Protein AF-A0A484Y3B2-F1 (afdb_monomer)

Organism: Escherichia coli (NCBI:txid562)

Nearest PDB structures (foldseek):
  4u0z-assembly1_A-2  TM=4.894E-01  e=4.342E+00  Homo sapiens
  2dqr-assembly1_B  TM=2.837E-01  e=9.937E-01  Bacillus subtilis
  7z1l-assembly1_O  TM=2.197E-01  e=5.194E-01  Saccharomyces cerevisiae W303
  7xql-assembly2_A  TM=2.701E-01  e=8.811E+00  Legionella pneumophila subsp. pneumophila str. Philadelphia 1

Radius of gyration: 24.87 Å; Cα contacts (8 Å, |Δi|>4): 145; chains: 1; bounding box: 51×38×63 Å

Solvent-accessible surface area (backbone atoms only — not comparable to full-atom values): 9829 Å² total; per-residue (Å²): 132,88,83,57,77,72,74,76,73,67,60,72,90,78,54,52,74,66,58,47,64,76,38,47,88,33,53,33,66,41,50,100,84,65,47,74,69,54,58,64,61,45,62,78,72,53,60,92,91,60,62,60,52,60,30,50,30,32,24,47,50,34,39,62,74,59,42,47,72,49,104,47,59,51,98,86,65,53,66,42,63,48,68,88,44,73,67,55,51,52,52,49,52,53,45,60,66,54,71,32,76,65,42,47,47,52,51,52,58,72,45,63,84,44,66,72,60,60,52,49,57,62,53,47,53,19,47,53,53,29,41,74,75,62,32,86,58,54,68,70,59,53,49,52,32,65,77,66,68,50,80,64,86,46,72,40,40,42,49,26,55,62,56,63,106

Foldseek 3Di:
DDQDDADDADPPVPDDPVLCVVQVQLLACAHPVQHRDDLSVVQVVDDPPRDSNSSVNNNVNNFVVQWDWDPDADPVRHTDTGHCTPVNVVVVVVCVVCVDPVNVVVVVVVCVVVVVVVVVVLLCVLLVVLVVVPQPDDSVRLVCCVVVVPDDDDPSNVSSVVSSD

Mean predicted aligned error: 8.92 Å

Secondary structure (DSSP, 8-state):
-PPPPPPPPPPGGGS-HHHHHHHGGG-SSS-TTS----HHHHGGGSPTTS-HHHHHHHHHHHHHHS-EEEEEE-TT-PEEEE---HHHHHHHHHHHHHSSHHHHHHHHHHTTT-HHHHHHHHHHHHHHHHHHTT----HHHHHHHHHHTPPP-SHHHHHHHHHT-

Sequence (165 aa):
MAIKSPPGLIPLSHLSGEELLAHLRFNRVTDEKGRYLPFDELQYRIKKGENVDVAWTLTRLARNAAIQRINYCNEAGEQAGFNITPVIAEACELVDKRATALALKDQTERLRGAGAELSQLRLEEPITSSQLEGANTTTLVARKMLETGRSPRTEDEHMIAGNAG

pLDDT: mean 88.96, std 8.85, range [57.56, 96.75]

Structure (mmCIF, N/CA/C/O backbone):
data_AF-A0A484Y3B2-F1
#
_entry.id   AF-A0A484Y3B2-F1
#
loop_
_atom_site.group_PDB
_atom_site.id
_atom_site.type_symbol
_atom_site.label_atom_id
_atom_site.label_alt_id
_atom_site.label_comp_id
_atom_site.label_asym_id
_atom_site.label_entity_id
_atom_site.label_seq_id
_atom_site.pdbx_PDB_ins_code
_atom_site.Cartn_x
_atom_site.Cartn_y
_atom_site.Cartn_z
_atom_site.occupancy
_atom_site.B_iso_or_equiv
_atom_site.auth_seq_id
_atom_site.auth_comp_id
_atom_site.auth_asym_id
_atom_site.auth_atom_id
_atom_site.pdbx_PDB_model_num
ATOM 1 N N . MET A 1 1 ? -6.365 -19.999 -7.902 1.00 57.56 1 MET A N 1
ATOM 2 C CA . MET A 1 1 ? -5.709 -19.337 -9.052 1.00 57.56 1 MET A CA 1
ATOM 3 C C . MET A 1 1 ? -4.228 -19.241 -8.719 1.00 57.56 1 MET A C 1
ATOM 5 O O . MET A 1 1 ? -3.928 -18.817 -7.612 1.00 57.56 1 MET A O 1
ATOM 9 N N . ALA A 1 2 ? -3.324 -19.728 -9.572 1.00 73.44 2 ALA A N 1
ATOM 10 C CA . ALA A 1 2 ? -1.890 -19.688 -9.275 1.00 73.44 2 ALA A CA 1
ATOM 11 C C . ALA A 1 2 ? -1.371 -18.252 -9.446 1.00 73.44 2 ALA A C 1
ATOM 13 O O . ALA A 1 2 ? -1.480 -17.698 -10.538 1.00 73.44 2 ALA A O 1
ATOM 14 N N . ILE A 1 3 ? -0.848 -17.657 -8.371 1.00 74.81 3 ILE A N 1
ATOM 15 C CA . ILE A 1 3 ? -0.209 -16.336 -8.403 1.00 74.81 3 ILE A CA 1
ATOM 16 C C . ILE A 1 3 ? 1.070 -16.469 -9.232 1.00 74.81 3 ILE A C 1
ATOM 18 O O . ILE A 1 3 ? 1.924 -17.295 -8.903 1.00 74.81 3 ILE A O 1
ATOM 22 N N . LYS A 1 4 ? 1.213 -15.692 -10.312 1.00 83.88 4 LYS A N 1
ATOM 23 C CA . LYS A 1 4 ? 2.444 -15.724 -11.112 1.00 83.88 4 LYS A CA 1
ATOM 24 C C . LYS A 1 4 ? 3.549 -14.909 -10.451 1.00 83.88 4 LYS A C 1
ATOM 26 O O . LYS A 1 4 ? 3.359 -13.746 -10.090 1.00 83.88 4 LYS A O 1
ATOM 31 N N . SER A 1 5 ? 4.724 -15.520 -10.353 1.00 87.00 5 SER A N 1
ATOM 32 C CA . SER A 1 5 ? 5.929 -14.858 -9.865 1.00 87.00 5 SER A CA 1
ATOM 33 C C . SER A 1 5 ? 6.460 -13.843 -10.882 1.00 87.00 5 SER A C 1
ATOM 35 O O . SER A 1 5 ? 6.363 -14.082 -12.088 1.00 87.00 5 SER A O 1
ATOM 37 N N . PRO A 1 6 ? 7.033 -12.721 -10.415 1.00 90.75 6 PRO A N 1
ATOM 38 C CA . PRO A 1 6 ? 7.704 -11.768 -11.287 1.00 90.75 6 PRO A CA 1
ATOM 39 C C . PRO A 1 6 ? 8.938 -12.372 -11.973 1.00 90.75 6 PRO A C 1
ATOM 41 O O . PRO A 1 6 ? 9.611 -13.211 -11.370 1.00 90.75 6 PRO A O 1
ATOM 44 N N . PRO A 1 7 ? 9.277 -11.910 -13.190 1.00 91.12 7 PRO A N 1
ATOM 45 C CA . PRO A 1 7 ? 10.520 -12.267 -13.853 1.00 91.12 7 PRO A CA 1
ATOM 46 C C . PRO A 1 7 ? 11.718 -11.654 -13.118 1.00 91.12 7 PRO A C 1
ATOM 48 O O . PRO A 1 7 ? 11.584 -10.695 -12.344 1.00 91.12 7 PRO A O 1
ATOM 51 N N . GLY A 1 8 ? 12.905 -12.201 -13.388 1.00 91.88 8 GLY A N 1
ATOM 52 C CA . GLY A 1 8 ? 14.165 -11.593 -12.970 1.00 91.88 8 GLY A CA 1
ATOM 53 C C . GLY A 1 8 ? 14.330 -10.197 -13.577 1.00 91.88 8 GLY A C 1
ATOM 54 O O . GLY A 1 8 ? 13.873 -9.934 -14.687 1.00 91.88 8 GLY A O 1
ATOM 55 N N . LEU A 1 9 ? 14.968 -9.289 -12.837 1.00 93.69 9 LEU A N 1
ATOM 56 C CA . LEU A 1 9 ? 15.201 -7.926 -13.315 1.00 93.69 9 LEU A CA 1
ATOM 57 C C . LEU A 1 9 ? 16.329 -7.915 -14.347 1.00 93.69 9 LEU A C 1
ATOM 59 O O . LEU A 1 9 ? 17.393 -8.489 -14.111 1.00 93.69 9 LEU A O 1
ATOM 63 N N . ILE A 1 10 ? 16.106 -7.231 -15.466 1.00 94.31 10 ILE A N 1
ATOM 64 C CA . ILE A 1 10 ? 17.108 -7.096 -16.525 1.00 94.31 10 ILE A CA 1
ATOM 65 C C . ILE A 1 10 ? 18.075 -5.959 -16.147 1.00 94.31 10 ILE A C 1
ATOM 67 O O . ILE A 1 10 ? 17.621 -4.852 -15.846 1.00 94.31 10 ILE A O 1
ATOM 71 N N . PRO A 1 11 ? 19.404 -6.175 -16.157 1.00 93.50 11 PRO A N 1
ATOM 72 C CA . PRO A 1 11 ? 20.364 -5.089 -15.981 1.00 93.50 11 PRO A CA 1
ATOM 73 C C . PRO A 1 11 ? 20.167 -3.998 -17.037 1.00 93.50 11 PRO A C 1
ATOM 75 O O . PRO A 1 11 ? 20.040 -4.302 -18.221 1.00 93.50 11 PRO A O 1
ATOM 78 N N . LEU A 1 12 ? 20.204 -2.723 -16.638 1.00 89.50 12 LEU A N 1
ATOM 79 C CA . LEU A 1 12 ? 20.011 -1.604 -17.574 1.00 89.50 12 LEU A CA 1
ATOM 80 C C . LEU A 1 12 ? 21.040 -1.593 -18.715 1.00 89.50 12 LEU A C 1
ATOM 82 O O . LEU A 1 12 ? 20.725 -1.150 -19.811 1.00 89.50 12 LEU A O 1
ATOM 86 N N . SER A 1 13 ? 22.241 -2.129 -18.481 1.00 92.31 13 SER A N 1
ATOM 87 C CA . SER A 1 13 ? 23.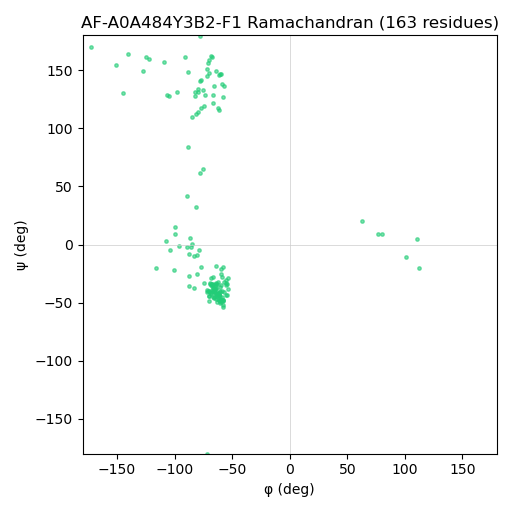287 -2.302 -19.497 1.00 92.31 13 SER A CA 1
ATOM 88 C C . SER A 1 13 ? 22.911 -3.267 -20.624 1.00 92.31 13 SER A C 1
ATOM 90 O O . SER A 1 13 ? 23.558 -3.254 -21.665 1.00 92.31 13 SER A O 1
ATOM 92 N N . HIS A 1 14 ? 21.910 -4.124 -20.417 1.00 92.88 14 HIS A N 1
ATOM 93 C CA . HIS A 1 14 ? 21.425 -5.081 -21.413 1.00 92.88 14 HIS A CA 1
ATOM 94 C C . HIS A 1 14 ? 20.203 -4.571 -22.185 1.00 92.88 14 HIS A C 1
ATOM 96 O O . HIS A 1 14 ? 19.718 -5.278 -23.062 1.00 92.88 14 HIS A O 1
ATOM 102 N N . LEU A 1 15 ? 19.699 -3.375 -21.867 1.00 91.69 15 LEU A N 1
ATOM 103 C CA . LEU A 1 15 ? 18.566 -2.770 -22.559 1.00 91.69 15 LEU A CA 1
ATOM 104 C C . LEU A 1 15 ? 19.064 -1.780 -23.608 1.00 91.69 15 LEU A C 1
ATOM 106 O O . LEU A 1 15 ? 19.881 -0.904 -23.319 1.00 91.69 15 LEU A O 1
ATOM 110 N N . SER A 1 16 ? 18.544 -1.892 -24.827 1.00 92.25 16 SER A N 1
ATOM 111 C CA . SER A 1 16 ? 18.806 -0.901 -25.868 1.00 92.25 16 SER A CA 1
ATOM 112 C C . SER A 1 16 ? 18.095 0.425 -25.564 1.00 92.25 16 SER A C 1
ATOM 114 O O . SER A 1 16 ? 17.076 0.477 -24.868 1.00 92.25 16 SER A O 1
ATOM 116 N N .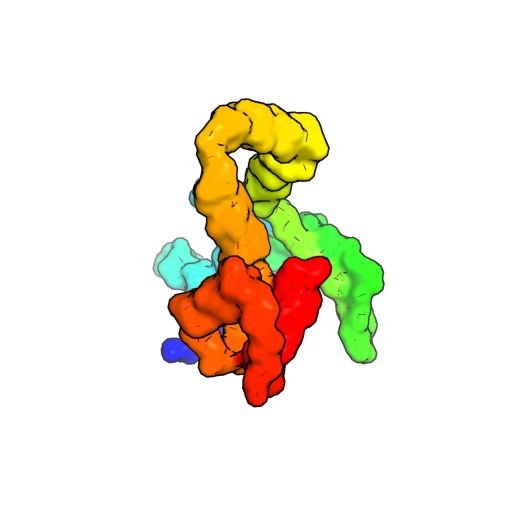 GLY A 1 17 ? 18.608 1.527 -26.121 1.00 90.94 17 GLY A N 1
ATOM 117 C CA . GLY A 1 17 ? 17.965 2.839 -25.987 1.00 90.94 17 GLY A CA 1
ATOM 118 C C . GLY A 1 17 ? 16.538 2.866 -26.552 1.00 90.94 17 GLY A C 1
ATOM 119 O O . GLY A 1 17 ? 15.664 3.514 -25.982 1.00 90.94 17 GLY A O 1
ATOM 120 N N . GLU A 1 18 ? 16.283 2.117 -27.627 1.00 91.81 18 GLU A N 1
ATOM 121 C CA . GLU A 1 18 ? 14.953 1.989 -28.231 1.00 91.81 18 GLU A CA 1
ATOM 122 C C . GLU A 1 18 ? 13.975 1.253 -27.303 1.00 91.81 18 GLU A C 1
ATOM 124 O O . GLU A 1 18 ? 12.865 1.735 -27.072 1.00 91.81 18 GLU A O 1
ATOM 129 N N . GLU A 1 19 ? 14.399 0.143 -26.689 1.00 89.81 19 GLU A N 1
ATOM 130 C CA . GLU A 1 19 ? 13.579 -0.590 -25.717 1.00 89.81 19 GLU A CA 1
ATOM 131 C C . GLU A 1 19 ? 13.256 0.259 -24.488 1.00 89.81 19 GLU A C 1
ATOM 133 O O . GLU A 1 19 ? 12.110 0.263 -24.027 1.00 89.81 19 GLU A O 1
ATOM 138 N N . LEU A 1 20 ? 14.240 1.006 -23.979 1.00 90.81 20 LEU A N 1
ATOM 139 C CA . LEU A 1 20 ? 14.040 1.924 -22.861 1.00 90.81 20 LEU A CA 1
ATOM 140 C C . LEU A 1 20 ? 13.009 2.997 -23.204 1.00 90.81 20 LEU A C 1
ATOM 142 O O . LEU A 1 20 ? 12.083 3.213 -22.424 1.00 90.81 20 LEU A O 1
ATOM 146 N N . LEU A 1 21 ? 13.130 3.640 -24.368 1.00 92.31 21 LEU A N 1
ATOM 147 C CA . LEU A 1 21 ? 12.187 4.668 -24.810 1.00 92.31 21 LEU A CA 1
ATOM 148 C C . LEU A 1 21 ? 10.774 4.102 -24.996 1.00 92.31 21 LEU A C 1
ATOM 150 O O . LEU A 1 21 ? 9.809 4.707 -24.524 1.00 92.31 21 LEU A O 1
ATOM 154 N N . ALA A 1 22 ? 10.645 2.921 -25.604 1.00 92.44 22 ALA A N 1
ATOM 155 C CA . ALA A 1 22 ? 9.355 2.267 -25.821 1.00 92.44 22 ALA A CA 1
ATOM 156 C C . ALA A 1 22 ? 8.629 1.918 -24.505 1.00 92.44 22 ALA A C 1
ATOM 158 O O . ALA A 1 22 ? 7.397 1.984 -24.431 1.00 92.44 22 ALA A O 1
ATOM 159 N N . HIS A 1 23 ? 9.380 1.596 -23.445 1.00 94.25 23 HIS A N 1
ATOM 160 C CA . HIS A 1 23 ? 8.834 1.153 -22.158 1.00 94.25 23 HIS A CA 1
ATOM 161 C C . HIS A 1 23 ? 8.946 2.203 -21.046 1.00 94.25 23 HIS A C 1
ATOM 163 O O . HIS A 1 23 ? 8.501 1.948 -19.926 1.00 94.25 23 HIS A O 1
ATOM 169 N N . LEU A 1 24 ? 9.458 3.405 -21.334 1.00 92.94 24 LEU A N 1
ATOM 170 C CA . LEU A 1 24 ? 9.741 4.438 -20.330 1.00 92.94 24 LEU A CA 1
ATOM 171 C C . LEU A 1 24 ? 8.519 4.786 -19.475 1.00 92.94 24 LEU A C 1
ATOM 173 O O . LEU A 1 24 ? 8.642 5.087 -18.289 1.00 92.94 24 LEU A O 1
ATOM 177 N N . ARG A 1 25 ? 7.314 4.672 -20.043 1.00 93.88 25 ARG A N 1
ATOM 178 C CA . ARG A 1 25 ? 6.067 4.895 -19.306 1.00 93.88 25 ARG A CA 1
ATOM 179 C C . ARG A 1 25 ? 5.882 3.959 -18.110 1.00 93.88 25 ARG A C 1
ATOM 181 O O . ARG A 1 25 ? 5.126 4.312 -17.219 1.00 93.88 25 ARG A O 1
ATOM 188 N N . PHE A 1 26 ? 6.546 2.808 -18.053 1.00 95.31 26 PHE A N 1
ATOM 189 C CA . PHE A 1 26 ? 6.489 1.892 -16.912 1.00 95.31 26 PHE A CA 1
ATOM 190 C C . PHE A 1 26 ? 7.442 2.276 -15.773 1.00 95.31 26 PHE A C 1
ATOM 192 O O . PHE A 1 26 ? 7.311 1.723 -14.682 1.00 95.31 26 PHE A O 1
ATOM 199 N N . ASN A 1 27 ? 8.354 3.236 -15.984 1.00 95.62 27 ASN A N 1
ATOM 200 C CA . ASN A 1 27 ? 9.254 3.768 -14.958 1.00 95.62 27 ASN A CA 1
ATOM 201 C C . ASN A 1 27 ? 8.512 4.716 -13.998 1.00 95.62 27 ASN A C 1
ATOM 203 O O . ASN A 1 27 ? 8.729 5.926 -13.978 1.00 95.62 27 ASN A O 1
ATOM 207 N N . ARG A 1 28 ? 7.566 4.159 -13.241 1.00 95.38 28 ARG A N 1
ATOM 208 C CA . ARG A 1 28 ? 6.734 4.859 -12.259 1.00 95.38 28 ARG A CA 1
ATOM 209 C C . ARG A 1 28 ? 6.317 3.913 -11.135 1.00 95.38 28 ARG A C 1
ATOM 211 O O . ARG A 1 28 ? 6.252 2.700 -11.319 1.00 95.38 28 ARG A O 1
ATOM 218 N N . VAL A 1 29 ? 6.030 4.476 -9.963 1.00 96.25 29 VAL A N 1
ATOM 219 C CA . VAL A 1 29 ? 5.659 3.706 -8.760 1.00 96.25 29 VAL A CA 1
ATOM 220 C C . VAL A 1 29 ? 4.250 3.106 -8.890 1.00 96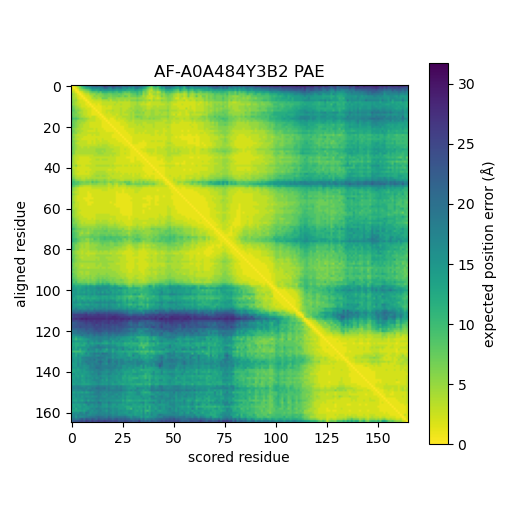.25 29 VAL A C 1
ATOM 222 O O . VAL A 1 29 ? 4.022 1.944 -8.526 1.00 96.25 29 VAL A O 1
ATOM 225 N N . THR A 1 30 ? 3.323 3.887 -9.444 1.00 95.81 30 THR A N 1
ATOM 226 C CA . THR A 1 30 ? 1.910 3.556 -9.680 1.00 95.81 30 THR A CA 1
ATOM 227 C C . THR A 1 30 ? 1.561 3.698 -11.158 1.00 95.81 30 THR A C 1
ATOM 229 O O . THR A 1 30 ? 2.266 4.377 -11.898 1.00 95.81 30 THR A O 1
ATOM 232 N N . ASP A 1 31 ? 0.484 3.058 -11.616 1.00 92.62 31 ASP A N 1
ATOM 233 C CA . ASP A 1 31 ? 0.008 3.244 -12.992 1.00 92.62 31 ASP A CA 1
ATOM 234 C C . ASP A 1 31 ? -0.644 4.627 -13.219 1.00 92.62 31 ASP A C 1
ATOM 236 O O . ASP A 1 31 ? -0.750 5.449 -12.313 1.00 92.62 31 ASP A O 1
ATOM 240 N N . GLU A 1 32 ? -1.111 4.894 -14.443 1.00 89.81 32 GLU A N 1
ATOM 241 C CA . GLU A 1 32 ? -1.815 6.142 -14.807 1.00 89.81 32 GLU A CA 1
ATOM 242 C C . GLU A 1 32 ? -3.083 6.412 -13.983 1.00 89.81 32 GLU A C 1
ATOM 244 O O . GLU A 1 32 ? -3.546 7.547 -13.928 1.00 89.81 32 GLU A O 1
ATOM 249 N N . LYS A 1 33 ? -3.643 5.384 -13.336 1.00 91.31 33 LYS A N 1
ATOM 250 C CA . LYS A 1 33 ? -4.819 5.481 -12.466 1.00 91.31 33 LYS A CA 1
ATOM 251 C C . LYS A 1 33 ? -4.443 5.531 -10.980 1.00 91.31 33 LYS A C 1
ATOM 253 O O . LYS A 1 33 ? -5.322 5.394 -10.137 1.00 91.31 33 LYS A O 1
ATOM 258 N N . GLY A 1 34 ? -3.157 5.663 -10.647 1.00 91.56 34 GLY A N 1
ATOM 259 C CA . GLY A 1 34 ? -2.672 5.6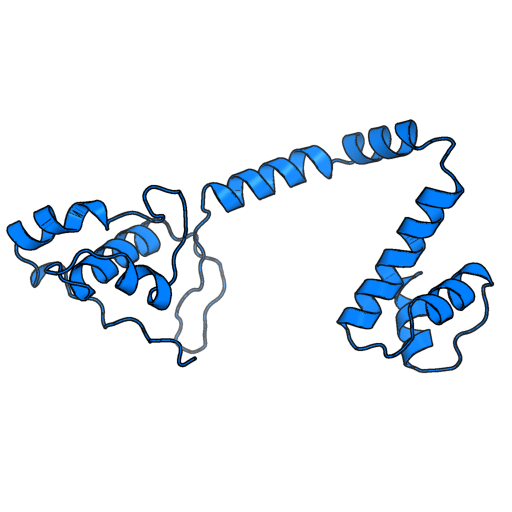93 -9.267 1.00 91.56 34 GLY A CA 1
ATOM 260 C C . GLY A 1 34 ? -2.614 4.326 -8.576 1.00 91.56 34 GLY A C 1
ATOM 261 O O . GLY A 1 34 ? -2.343 4.261 -7.379 1.00 91.56 34 GLY A O 1
ATOM 262 N N . ARG A 1 35 ? -2.819 3.216 -9.296 1.00 93.94 35 ARG A N 1
ATOM 263 C CA . ARG A 1 35 ? -2.843 1.867 -8.709 1.00 93.94 35 ARG A CA 1
ATOM 264 C C . ARG A 1 35 ? -1.430 1.323 -8.522 1.00 93.94 35 ARG A C 1
ATOM 266 O O . ARG A 1 35 ? -0.626 1.308 -9.457 1.00 93.94 35 ARG A O 1
ATOM 273 N N . TYR A 1 36 ? -1.140 0.800 -7.332 1.00 95.06 36 TYR A N 1
ATOM 274 C CA . TYR A 1 36 ? 0.100 0.077 -7.046 1.00 95.06 36 TYR A CA 1
ATOM 275 C C . TYR A 1 36 ? -0.069 -1.410 -7.367 1.00 95.06 36 TYR A C 1
ATOM 277 O O . TYR A 1 36 ? -0.401 -2.222 -6.510 1.00 95.06 36 TYR A O 1
ATOM 285 N N . LEU A 1 37 ? 0.113 -1.770 -8.638 1.00 94.62 37 LEU A N 1
ATOM 286 C CA . LEU A 1 37 ? -0.182 -3.128 -9.096 1.00 94.62 37 LEU A CA 1
ATOM 287 C C . LEU A 1 37 ? 0.944 -4.117 -8.741 1.00 94.62 37 LEU A C 1
ATOM 289 O O . LEU A 1 37 ? 2.121 -3.804 -8.984 1.00 94.62 37 LEU A O 1
ATOM 293 N N . PRO A 1 38 ? 0.623 -5.312 -8.209 1.00 94.12 38 PRO A N 1
ATOM 294 C CA . PRO A 1 38 ? 1.563 -6.425 -8.176 1.00 94.12 38 PRO A CA 1
ATOM 295 C C . PRO A 1 38 ? 1.832 -6.932 -9.601 1.00 94.12 38 PRO A C 1
ATOM 297 O O . PRO A 1 38 ? 1.060 -6.666 -10.525 1.00 94.12 38 PRO A O 1
ATOM 300 N N . PHE A 1 39 ? 2.927 -7.676 -9.787 1.00 94.62 39 PHE A N 1
ATOM 301 C CA . PHE A 1 39 ? 3.302 -8.203 -11.104 1.00 94.62 39 PHE A CA 1
ATOM 302 C C . PHE A 1 39 ? 2.177 -9.021 -11.747 1.00 94.62 39 PHE A C 1
ATOM 304 O O . PHE A 1 39 ? 1.882 -8.829 -12.928 1.00 94.62 39 PHE A O 1
ATOM 311 N N . ASP A 1 40 ? 1.520 -9.870 -10.947 1.00 93.62 40 ASP A N 1
ATOM 312 C CA . ASP A 1 40 ? 0.474 -10.763 -11.437 1.00 93.62 40 ASP A CA 1
ATOM 313 C C . ASP A 1 40 ? -0.658 -9.991 -12.129 1.00 93.62 40 ASP A C 1
ATOM 315 O O . ASP A 1 40 ? -1.197 -10.445 -13.127 1.00 93.62 40 ASP A O 1
ATOM 319 N N . GLU A 1 41 ? -0.947 -8.768 -11.688 1.00 93.44 41 GLU A N 1
ATOM 320 C CA . GLU A 1 41 ? -1.926 -7.893 -12.327 1.00 93.44 41 GLU A CA 1
ATOM 321 C C . GLU A 1 41 ? -1.351 -7.029 -13.452 1.00 93.44 41 GLU A C 1
ATOM 323 O O . GLU A 1 41 ? -2.042 -6.739 -14.437 1.00 93.44 41 GLU A O 1
ATOM 328 N N . LEU A 1 42 ? -0.108 -6.577 -13.298 1.00 93.31 42 LEU A N 1
ATOM 329 C CA . LEU A 1 42 ? 0.549 -5.677 -14.239 1.00 93.31 42 LEU A CA 1
ATOM 330 C C . LEU A 1 42 ? 0.746 -6.344 -15.606 1.00 93.31 42 LEU A C 1
ATOM 332 O O . LEU A 1 42 ? 0.447 -5.716 -16.619 1.00 93.31 42 LEU A O 1
ATOM 336 N N . GLN A 1 43 ? 1.151 -7.619 -15.643 1.00 92.88 43 GLN A N 1
ATOM 337 C CA . GLN A 1 43 ? 1.416 -8.351 -16.892 1.00 92.88 43 GLN A CA 1
ATOM 338 C C . GLN A 1 43 ? 0.215 -8.355 -17.857 1.00 92.88 43 GLN A C 1
ATOM 340 O O . GLN A 1 43 ? 0.390 -8.272 -19.068 1.00 92.88 43 GLN A O 1
ATOM 345 N N . TYR A 1 44 ? -1.016 -8.397 -17.332 1.00 91.62 44 TYR A N 1
ATOM 346 C CA . TYR A 1 44 ? -2.240 -8.448 -18.142 1.00 91.62 44 TYR A CA 1
ATOM 347 C C . TYR A 1 44 ? -2.670 -7.076 -18.678 1.00 91.62 44 TYR A C 1
ATOM 349 O O . TYR A 1 44 ? -3.597 -6.989 -19.480 1.00 91.62 44 TYR A O 1
ATOM 357 N N . ARG A 1 45 ? -2.027 -5.996 -18.221 1.00 91.12 45 ARG A N 1
ATOM 358 C CA . ARG A 1 45 ? -2.321 -4.608 -18.615 1.00 91.12 45 ARG A CA 1
ATOM 359 C C . ARG A 1 45 ? -1.291 -4.042 -19.596 1.00 91.12 45 ARG A C 1
ATOM 361 O O . ARG A 1 45 ? -1.457 -2.920 -20.069 1.00 91.12 45 ARG A O 1
ATOM 368 N N . ILE A 1 46 ? -0.243 -4.804 -19.897 1.00 91.12 46 ILE A N 1
ATOM 369 C CA . ILE A 1 46 ? 0.761 -4.475 -20.910 1.00 91.12 46 ILE A CA 1
ATOM 370 C C . ILE A 1 46 ? 0.187 -4.777 -22.298 1.00 91.12 46 ILE A C 1
ATOM 372 O O . ILE A 1 46 ? -0.547 -5.752 -22.478 1.00 91.12 46 ILE A O 1
ATOM 376 N N . LYS A 1 47 ? 0.476 -3.921 -23.287 1.00 90.38 47 LYS A N 1
ATOM 377 C CA . LYS A 1 47 ? -0.065 -4.108 -24.639 1.00 90.38 47 LYS A CA 1
ATOM 378 C C . LYS A 1 47 ? 0.585 -5.324 -25.297 1.00 90.38 47 LYS A C 1
ATOM 380 O O . LYS A 1 47 ? 1.763 -5.606 -25.093 1.00 90.38 47 LYS A O 1
ATOM 385 N N . LYS A 1 48 ? -0.173 -6.026 -26.144 1.00 84.44 48 LYS A N 1
ATOM 386 C CA . LYS A 1 48 ? 0.384 -7.110 -26.966 1.00 84.44 48 LYS A CA 1
ATOM 387 C C . LYS A 1 48 ? 1.525 -6.559 -27.830 1.00 84.44 48 LYS A C 1
ATOM 389 O O . LYS A 1 48 ? 1.316 -5.585 -28.546 1.00 84.44 48 LYS A O 1
ATOM 394 N N . GLY A 1 49 ? 2.694 -7.194 -27.754 1.00 84.00 49 GLY A N 1
ATOM 395 C CA . GLY A 1 49 ? 3.909 -6.789 -28.471 1.00 84.00 49 GLY A CA 1
ATOM 396 C C . GLY A 1 49 ? 4.928 -6.024 -27.622 1.00 84.00 49 GLY A C 1
ATOM 397 O O . GLY A 1 49 ? 6.059 -5.861 -28.059 1.00 84.00 49 GLY A O 1
ATOM 398 N N . GLU A 1 50 ? 4.569 -5.598 -26.410 1.00 91.06 50 GLU A N 1
ATOM 399 C CA . GLU A 1 50 ? 5.522 -5.007 -25.466 1.00 91.06 50 GLU A CA 1
ATOM 400 C C . GLU A 1 50 ? 6.179 -6.072 -24.596 1.00 91.06 50 GLU A C 1
ATOM 402 O O . GLU A 1 50 ? 5.573 -7.090 -24.249 1.00 91.06 50 GLU A O 1
ATOM 407 N N . ASN A 1 51 ? 7.428 -5.817 -24.221 1.00 92.88 51 ASN A N 1
ATOM 408 C CA . ASN A 1 51 ? 8.198 -6.730 -23.403 1.00 92.88 51 ASN A CA 1
ATOM 409 C C . ASN A 1 51 ? 7.818 -6.553 -21.924 1.00 92.88 51 ASN A C 1
ATOM 411 O O . ASN A 1 51 ? 8.091 -5.525 -21.296 1.00 92.88 51 ASN A O 1
ATOM 415 N N . VAL A 1 52 ? 7.185 -7.588 -21.368 1.00 93.88 52 VAL A N 1
ATOM 416 C CA . VAL A 1 52 ? 6.711 -7.614 -19.980 1.00 93.88 52 VAL A CA 1
ATOM 417 C C . VAL A 1 52 ? 7.862 -7.528 -18.978 1.00 93.88 52 VAL A C 1
ATOM 419 O O . VAL A 1 52 ? 7.724 -6.865 -17.948 1.00 93.88 52 VAL A O 1
ATOM 422 N N . ASP A 1 53 ? 9.007 -8.123 -19.296 1.00 94.50 53 ASP A N 1
ATOM 423 C CA . ASP A 1 53 ? 10.170 -8.158 -18.411 1.00 94.50 53 ASP A CA 1
ATOM 424 C C . ASP A 1 53 ? 10.822 -6.775 -18.325 1.00 94.50 53 ASP A C 1
ATOM 426 O O . ASP A 1 53 ? 11.181 -6.319 -17.236 1.00 94.50 53 ASP A O 1
ATOM 430 N N . VAL A 1 54 ? 10.895 -6.054 -19.451 1.00 95.00 54 VAL A N 1
ATOM 431 C CA . VAL A 1 54 ? 11.381 -4.663 -19.497 1.00 95.00 54 VAL A CA 1
ATOM 432 C C . VAL A 1 54 ? 10.428 -3.743 -18.740 1.00 95.00 54 VAL A C 1
ATOM 434 O O . VAL A 1 54 ? 10.863 -2.953 -17.900 1.00 95.00 54 VAL A O 1
ATOM 437 N N . ALA A 1 55 ? 9.121 -3.875 -18.975 1.00 95.56 55 ALA A N 1
ATOM 438 C CA . ALA A 1 55 ? 8.111 -3.100 -18.262 1.00 95.56 55 ALA A CA 1
ATOM 439 C C . ALA A 1 55 ? 8.198 -3.313 -16.741 1.00 95.56 55 ALA A C 1
ATOM 441 O O . ALA A 1 55 ? 8.246 -2.345 -15.979 1.00 95.56 55 ALA A O 1
ATOM 442 N N . TRP A 1 56 ? 8.282 -4.570 -16.292 1.00 96.31 56 TRP A N 1
ATOM 443 C CA . TRP A 1 56 ? 8.424 -4.891 -14.874 1.00 96.31 56 TRP A CA 1
ATOM 444 C C . TRP A 1 56 ? 9.745 -4.388 -14.288 1.00 96.31 56 TRP A C 1
ATOM 446 O O . TRP A 1 56 ? 9.751 -3.841 -13.183 1.00 96.31 56 TRP A O 1
ATOM 456 N N . THR A 1 57 ? 10.843 -4.512 -15.037 1.00 96.44 57 THR A N 1
ATOM 457 C CA . THR A 1 57 ? 12.162 -4.000 -14.645 1.00 96.44 57 THR A CA 1
ATOM 458 C C . THR A 1 57 ? 12.108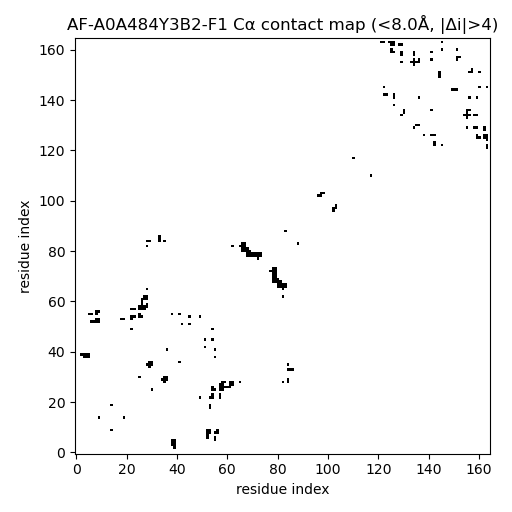 -2.496 -14.387 1.00 96.44 57 THR A C 1
ATOM 460 O O . THR A 1 57 ? 12.537 -2.044 -13.326 1.00 96.44 57 THR A O 1
ATOM 463 N N . LEU A 1 58 ? 11.508 -1.718 -15.292 1.00 96.31 58 LEU A N 1
ATOM 464 C CA . LEU A 1 58 ? 11.366 -0.268 -15.130 1.00 96.31 58 LEU A CA 1
ATOM 465 C C . LEU A 1 58 ? 10.420 0.107 -13.980 1.00 96.31 58 LEU A C 1
ATOM 467 O O . LEU A 1 58 ? 10.715 1.022 -13.213 1.00 96.31 58 LEU A O 1
ATOM 471 N N . THR A 1 59 ? 9.320 -0.624 -13.788 1.00 96.75 59 THR A N 1
ATOM 472 C CA . THR A 1 59 ? 8.444 -0.421 -12.622 1.00 96.75 59 THR A CA 1
ATOM 473 C C . THR A 1 59 ? 9.182 -0.692 -11.311 1.00 96.75 59 THR A C 1
ATOM 475 O O . THR A 1 59 ? 9.053 0.070 -10.350 1.00 96.75 59 THR A O 1
ATOM 478 N N . ARG A 1 60 ? 9.986 -1.758 -11.249 1.00 96.19 60 ARG A N 1
ATOM 479 C CA . ARG A 1 60 ? 10.804 -2.065 -10.071 1.00 96.19 60 ARG A CA 1
ATOM 480 C C . ARG A 1 60 ? 11.911 -1.049 -9.852 1.00 96.19 60 ARG A C 1
ATOM 482 O O . ARG A 1 60 ? 12.146 -0.706 -8.700 1.00 96.19 60 ARG A O 1
ATOM 489 N N . LEU A 1 61 ? 12.516 -0.519 -10.911 1.00 95.81 61 LEU A N 1
ATOM 490 C CA . LEU A 1 61 ? 13.494 0.560 -10.813 1.00 95.81 61 LEU A CA 1
ATOM 491 C C . LEU A 1 61 ? 12.892 1.790 -10.117 1.00 95.81 61 LEU A C 1
ATOM 493 O O . LEU A 1 61 ? 13.427 2.229 -9.101 1.00 95.81 61 LEU A O 1
ATOM 497 N N . ALA A 1 62 ? 11.738 2.277 -10.586 1.00 96.75 62 ALA A N 1
ATOM 498 C CA . ALA A 1 62 ? 11.038 3.397 -9.953 1.00 96.75 62 ALA A CA 1
ATOM 499 C C . ALA A 1 62 ? 10.673 3.112 -8.488 1.00 96.75 62 ALA A C 1
ATOM 501 O O . ALA A 1 62 ? 10.885 3.945 -7.609 1.00 96.75 62 ALA A O 1
ATOM 502 N N . ARG A 1 63 ? 10.141 1.915 -8.208 1.00 96.62 63 ARG A N 1
ATOM 503 C CA . ARG A 1 63 ? 9.746 1.500 -6.851 1.00 96.62 63 ARG A CA 1
ATOM 504 C C . ARG A 1 63 ? 10.925 1.339 -5.902 1.00 96.62 63 ARG A C 1
ATOM 506 O O . ARG A 1 63 ? 10.762 1.602 -4.719 1.00 96.62 63 ARG A O 1
ATOM 513 N N . ASN A 1 64 ? 12.074 0.887 -6.391 1.00 94.88 64 ASN A N 1
ATOM 514 C CA . ASN A 1 64 ? 13.282 0.749 -5.586 1.00 94.88 64 ASN A CA 1
ATOM 515 C C . ASN A 1 64 ? 13.921 2.115 -5.315 1.00 94.88 64 ASN A C 1
ATOM 517 O O . ASN A 1 64 ? 14.473 2.308 -4.239 1.00 94.88 64 ASN A O 1
ATOM 521 N N . ALA A 1 65 ? 13.826 3.060 -6.255 1.00 95.06 65 ALA A N 1
ATOM 522 C CA . ALA A 1 65 ? 14.306 4.427 -6.060 1.00 95.06 65 ALA A CA 1
ATOM 523 C C . ALA A 1 65 ? 13.454 5.216 -5.048 1.00 95.06 65 ALA A C 1
ATOM 525 O O . ALA A 1 65 ? 13.984 6.052 -4.324 1.00 95.06 65 ALA A O 1
ATOM 526 N N . ALA A 1 66 ? 12.148 4.942 -4.983 1.00 96.00 66 ALA A N 1
ATOM 527 C CA . ALA A 1 66 ? 11.212 5.616 -4.079 1.00 96.00 66 ALA A CA 1
ATOM 528 C C . ALA A 1 66 ? 11.066 4.948 -2.696 1.00 96.00 66 ALA A C 1
ATOM 530 O O . ALA A 1 66 ? 10.318 5.448 -1.853 1.00 96.00 66 ALA A O 1
ATOM 531 N N . ILE A 1 67 ? 11.746 3.820 -2.462 1.00 95.88 67 ILE A N 1
ATOM 532 C CA . ILE A 1 67 ? 11.522 3.007 -1.267 1.00 95.88 67 ILE A CA 1
ATOM 533 C C . ILE A 1 67 ? 11.950 3.748 0.003 1.00 95.88 67 ILE A C 1
ATOM 535 O O . ILE A 1 67 ? 13.086 4.203 0.140 1.00 95.88 67 ILE A O 1
ATOM 539 N N . GLN A 1 68 ? 11.051 3.804 0.977 1.00 96.06 68 GLN A N 1
ATOM 540 C CA . GLN A 1 68 ? 11.368 4.187 2.343 1.00 96.06 68 GLN A CA 1
ATOM 541 C C . GLN A 1 68 ? 11.852 2.943 3.079 1.00 96.06 68 GLN A C 1
ATOM 543 O O . GLN A 1 68 ? 11.093 2.000 3.316 1.00 96.06 68 GLN A O 1
ATOM 548 N N . ARG A 1 69 ? 13.150 2.912 3.380 1.00 95.00 69 ARG A N 1
ATOM 549 C CA . ARG A 1 69 ? 13.773 1.814 4.120 1.00 95.00 69 ARG A CA 1
ATOM 550 C C . ARG A 1 69 ? 13.461 1.934 5.604 1.00 95.00 69 ARG A C 1
ATOM 552 O O . ARG A 1 69 ? 13.478 3.029 6.160 1.00 95.00 69 ARG A O 1
ATOM 559 N N . ILE A 1 70 ? 13.228 0.793 6.239 1.00 94.94 70 ILE A N 1
ATOM 560 C CA . ILE A 1 70 ? 13.048 0.696 7.688 1.00 94.94 70 ILE A CA 1
ATOM 561 C C . ILE A 1 70 ? 14.250 0.001 8.317 1.00 94.94 70 ILE A C 1
ATOM 563 O O . ILE A 1 70 ? 14.970 -0.745 7.653 1.00 94.94 70 ILE A O 1
ATOM 567 N N . ASN A 1 71 ? 14.486 0.243 9.605 1.00 95.06 71 ASN A N 1
ATOM 568 C CA . ASN A 1 71 ? 15.573 -0.399 10.344 1.00 95.06 71 ASN A CA 1
ATOM 569 C C . ASN A 1 71 ? 15.205 -1.842 10.735 1.00 95.06 71 ASN A C 1
ATOM 571 O O . ASN A 1 71 ? 15.070 -2.173 11.909 1.00 95.06 71 ASN A O 1
ATOM 575 N N . TYR A 1 72 ? 14.964 -2.673 9.725 1.00 94.69 72 TYR A N 1
ATOM 576 C CA . TYR A 1 72 ? 14.649 -4.088 9.847 1.00 94.69 72 TYR A CA 1
ATOM 577 C C . TYR A 1 72 ? 15.274 -4.827 8.665 1.00 94.69 72 TYR A C 1
ATOM 579 O O . TYR A 1 72 ? 15.086 -4.420 7.516 1.00 94.69 72 TYR A O 1
ATOM 587 N N . CYS A 1 73 ? 15.989 -5.912 8.948 1.00 95.81 73 CYS A N 1
ATOM 588 C CA . CYS A 1 73 ? 16.631 -6.756 7.947 1.00 95.81 73 CYS A CA 1
ATOM 589 C C . CYS A 1 73 ? 16.225 -8.214 8.157 1.00 95.81 73 CYS A C 1
ATOM 591 O O . CYS A 1 73 ? 15.995 -8.636 9.291 1.00 95.81 73 CYS A O 1
ATOM 593 N N . ASN A 1 74 ? 16.160 -8.982 7.071 1.00 93.38 74 ASN A N 1
ATOM 594 C CA . ASN A 1 74 ? 16.028 -10.435 7.160 1.00 93.38 74 ASN A CA 1
ATOM 595 C C . ASN A 1 74 ? 17.378 -11.105 7.497 1.00 93.38 74 ASN A C 1
ATOM 597 O O . ASN A 1 74 ? 18.410 -10.442 7.608 1.00 93.38 74 ASN A O 1
ATOM 601 N N . GLU A 1 75 ? 17.378 -12.434 7.625 1.00 95.25 75 GLU A N 1
ATOM 602 C CA . GLU A 1 75 ? 18.578 -13.236 7.926 1.00 95.25 75 GLU A CA 1
ATOM 603 C C . GLU A 1 75 ? 19.692 -13.093 6.874 1.00 95.25 75 GLU A C 1
ATOM 605 O O . GLU A 1 75 ? 20.868 -13.247 7.193 1.00 95.25 75 GLU A O 1
ATOM 610 N N . ALA A 1 76 ? 19.338 -12.752 5.632 1.00 93.94 76 ALA A N 1
ATOM 611 C CA . ALA A 1 76 ? 20.281 -12.501 4.545 1.00 93.94 76 ALA A CA 1
ATOM 612 C C . ALA A 1 76 ? 20.830 -11.056 4.531 1.00 93.94 76 ALA A C 1
ATOM 614 O O . ALA A 1 76 ? 21.622 -10.707 3.657 1.00 93.94 76 ALA A O 1
ATOM 615 N N . GLY A 1 77 ? 20.422 -10.206 5.483 1.00 92.56 77 GLY A N 1
ATOM 616 C CA . GLY A 1 77 ? 20.835 -8.804 5.570 1.00 92.56 77 GLY A CA 1
ATOM 617 C C . GLY A 1 77 ? 20.079 -7.860 4.629 1.00 92.56 77 GLY A C 1
ATOM 618 O O . GLY A 1 77 ? 20.445 -6.691 4.505 1.00 92.56 77 GLY A O 1
ATOM 619 N N . GLU A 1 78 ? 19.016 -8.324 3.970 1.00 91.19 78 GLU A N 1
ATOM 620 C CA . GLU A 1 78 ? 18.211 -7.495 3.078 1.00 91.19 78 GLU A CA 1
ATOM 621 C C . GLU A 1 78 ? 17.295 -6.581 3.896 1.00 91.19 78 GLU A C 1
ATOM 623 O O . GLU A 1 78 ? 16.419 -7.037 4.637 1.00 91.19 78 GLU A O 1
ATOM 628 N N . GLN A 1 79 ? 17.494 -5.271 3.746 1.00 94.69 79 GLN A N 1
ATOM 629 C CA . GLN A 1 79 ? 16.719 -4.269 4.467 1.00 94.69 79 GLN A CA 1
ATOM 630 C C . GLN A 1 79 ? 15.295 -4.162 3.915 1.00 94.69 79 GLN A C 1
ATOM 632 O O . GLN A 1 79 ? 15.093 -3.928 2.718 1.00 94.69 79 GLN A O 1
ATOM 637 N N . ALA A 1 80 ? 14.301 -4.247 4.791 1.00 94.25 80 ALA A N 1
ATOM 638 C CA . ALA A 1 80 ? 12.912 -4.035 4.424 1.00 94.25 80 ALA A CA 1
ATOM 639 C C . ALA A 1 80 ? 12.626 -2.564 4.090 1.00 94.25 80 ALA A C 1
ATOM 641 O O . ALA A 1 80 ? 13.331 -1.631 4.487 1.00 94.25 80 ALA A O 1
ATOM 642 N N . GLY A 1 81 ? 11.549 -2.351 3.346 1.00 94.75 81 GLY A N 1
ATOM 643 C CA . GLY A 1 81 ? 11.059 -1.022 3.039 1.00 94.75 81 GLY A CA 1
ATOM 644 C C . GLY A 1 81 ? 9.723 -1.068 2.324 1.00 94.75 81 GLY A C 1
ATOM 645 O O . GLY A 1 81 ? 9.260 -2.126 1.894 1.00 94.75 81 GLY A O 1
ATOM 646 N N . PHE A 1 82 ? 9.110 0.096 2.193 1.00 95.00 82 PHE A N 1
ATOM 647 C CA . PHE A 1 82 ? 7.814 0.259 1.553 1.00 95.00 82 PHE A CA 1
ATOM 648 C C . PHE A 1 82 ? 7.788 1.533 0.712 1.00 95.00 82 PHE A C 1
ATOM 650 O O . PHE A 1 82 ? 8.636 2.408 0.846 1.00 95.00 82 PHE A O 1
ATOM 657 N N . ASN A 1 83 ? 6.801 1.632 -0.173 1.00 96.19 83 ASN A N 1
ATOM 658 C CA . ASN A 1 83 ? 6.529 2.852 -0.923 1.00 96.19 83 ASN A CA 1
ATOM 659 C C . ASN A 1 83 ? 5.267 3.502 -0.368 1.00 96.19 83 ASN A C 1
ATOM 661 O O . ASN A 1 83 ? 4.224 2.851 -0.298 1.00 96.19 83 ASN A O 1
ATOM 665 N N . ILE A 1 84 ? 5.342 4.791 -0.039 1.00 94.25 84 ILE A N 1
ATOM 666 C CA . ILE A 1 84 ? 4.144 5.593 0.206 1.00 94.25 84 ILE A CA 1
ATOM 667 C C . ILE A 1 84 ? 3.570 5.997 -1.146 1.00 94.25 84 ILE A C 1
ATOM 669 O O . ILE A 1 84 ? 4.192 6.714 -1.927 1.00 94.25 84 ILE A O 1
ATOM 673 N N . THR A 1 85 ? 2.380 5.487 -1.441 1.00 94.25 85 THR A N 1
ATOM 674 C CA . THR A 1 85 ? 1.631 5.851 -2.646 1.00 94.25 85 THR A CA 1
ATOM 675 C C . THR A 1 85 ? 0.707 7.030 -2.346 1.00 94.25 85 THR A C 1
ATOM 677 O O . THR A 1 85 ? 0.382 7.246 -1.177 1.00 94.25 85 THR A O 1
ATOM 680 N N . PRO A 1 86 ? 0.223 7.765 -3.364 1.00 92.25 86 PRO A N 1
ATOM 681 C CA . PRO A 1 86 ? -0.742 8.843 -3.147 1.00 92.25 86 PRO A CA 1
ATOM 682 C C . PRO A 1 86 ? -1.982 8.402 -2.356 1.00 92.25 86 PRO A C 1
ATOM 684 O O . PRO A 1 86 ? -2.419 9.123 -1.471 1.00 92.25 86 PRO A O 1
ATOM 687 N N . VAL A 1 87 ? -2.484 7.186 -2.603 1.00 92.38 87 VAL A N 1
ATOM 688 C CA . VAL A 1 87 ? -3.641 6.626 -1.881 1.00 92.38 87 VAL A CA 1
ATOM 689 C C . VAL A 1 87 ? -3.324 6.378 -0.404 1.00 92.38 87 VAL A C 1
ATOM 691 O O . VAL A 1 87 ? -4.152 6.651 0.458 1.00 92.38 87 VAL A O 1
ATOM 694 N N . ILE A 1 88 ? -2.120 5.882 -0.091 1.00 94.25 88 ILE A N 1
ATOM 695 C CA . ILE A 1 88 ? -1.688 5.710 1.306 1.00 94.25 88 ILE A CA 1
ATOM 696 C C . ILE A 1 88 ? -1.557 7.077 1.983 1.00 94.25 88 ILE A C 1
ATOM 698 O O . ILE A 1 88 ? -2.040 7.245 3.096 1.00 94.25 88 ILE A O 1
ATOM 702 N N . ALA A 1 89 ? -0.944 8.055 1.311 1.00 93.62 89 ALA A N 1
ATOM 703 C CA . ALA A 1 89 ? -0.783 9.401 1.853 1.00 93.62 89 ALA A CA 1
ATOM 704 C C . ALA A 1 89 ? -2.136 10.079 2.131 1.00 93.62 89 ALA A C 1
ATOM 706 O O . ALA A 1 89 ? -2.319 10.647 3.203 1.00 93.62 89 ALA A O 1
ATOM 707 N N . GLU A 1 90 ? -3.098 9.959 1.213 1.00 93.94 90 GLU A N 1
ATOM 708 C CA . GLU A 1 90 ? -4.468 10.458 1.390 1.00 93.94 90 GLU A CA 1
ATOM 709 C C . GLU A 1 90 ? -5.168 9.785 2.580 1.00 93.94 90 GLU A C 1
ATOM 711 O O . GLU A 1 90 ? -5.810 10.456 3.390 1.00 93.94 90 GLU A O 1
ATOM 716 N N . ALA A 1 91 ? -5.016 8.465 2.728 1.00 93.44 91 ALA A N 1
ATOM 717 C CA . ALA A 1 91 ? -5.569 7.738 3.866 1.00 93.44 91 ALA A CA 1
ATOM 718 C C . ALA A 1 91 ? -4.950 8.203 5.195 1.00 93.44 91 ALA A C 1
ATOM 720 O O . ALA A 1 91 ? -5.686 8.433 6.155 1.00 93.44 91 ALA A O 1
ATOM 721 N N . CYS A 1 92 ? -3.627 8.392 5.245 1.00 92.94 92 CYS A N 1
ATOM 722 C CA . CYS A 1 92 ? -2.944 8.948 6.413 1.00 92.94 92 CYS A CA 1
ATOM 723 C C . CYS A 1 92 ? -3.461 10.353 6.743 1.00 92.94 92 CYS A C 1
ATOM 725 O O . CYS A 1 92 ? -3.841 10.602 7.880 1.00 92.94 92 CYS A O 1
ATOM 727 N N . GLU A 1 93 ? -3.578 11.239 5.752 1.00 94.38 93 GLU A N 1
ATOM 728 C CA . GLU A 1 93 ? -4.101 12.594 5.953 1.00 94.38 93 GLU A CA 1
ATOM 729 C C . GLU A 1 93 ? -5.546 12.583 6.483 1.00 94.38 93 GLU A C 1
ATOM 731 O O . GLU A 1 93 ? -5.914 13.378 7.354 1.00 94.38 93 GLU A O 1
ATOM 736 N N . LEU A 1 94 ? -6.387 11.676 5.976 1.00 92.31 94 LEU A N 1
ATOM 737 C CA . LEU A 1 94 ? -7.762 11.522 6.444 1.00 92.31 94 LEU A CA 1
ATOM 738 C C . LEU A 1 94 ? -7.814 11.076 7.909 1.00 92.31 94 LEU A C 1
ATOM 740 O O . LEU A 1 94 ? -8.631 11.597 8.675 1.00 92.31 94 LEU A O 1
ATOM 744 N N . VAL A 1 95 ? -6.959 10.122 8.284 1.00 90.00 95 VAL A N 1
ATOM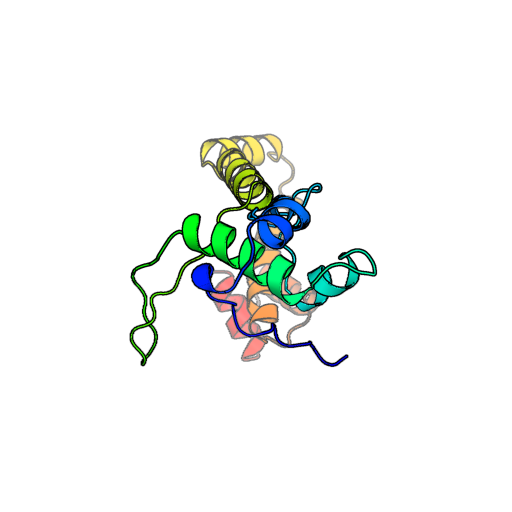 745 C CA . VAL A 1 95 ? -6.817 9.660 9.668 1.00 90.00 95 VAL A CA 1
ATOM 746 C C . VAL A 1 95 ? -6.322 10.802 10.544 1.00 90.00 95 VAL A C 1
ATOM 748 O O . VAL A 1 95 ? -6.980 11.107 11.534 1.00 90.00 95 VAL A O 1
ATOM 751 N N . ASP A 1 96 ? -5.263 11.505 10.148 1.00 88.38 96 ASP A N 1
ATOM 752 C CA . ASP A 1 96 ? -4.692 12.614 10.915 1.00 88.38 96 ASP A CA 1
ATOM 753 C C . ASP A 1 96 ? -5.726 13.708 11.186 1.00 88.38 96 ASP A C 1
ATOM 755 O O . ASP A 1 96 ? -5.821 14.211 12.302 1.00 88.38 96 ASP A O 1
ATOM 759 N N . LYS A 1 97 ? -6.573 14.042 10.206 1.00 86.81 97 LYS A N 1
ATOM 760 C CA . LYS A 1 97 ? -7.650 15.029 10.389 1.00 86.81 97 LYS A CA 1
ATOM 761 C C . LYS A 1 97 ? -8.743 14.559 11.350 1.00 86.81 97 LYS A C 1
ATOM 763 O O . LYS A 1 97 ? -9.341 15.389 12.036 1.00 86.81 97 LYS A O 1
ATOM 768 N N . ARG A 1 98 ? -9.050 13.259 11.377 1.00 83.19 98 ARG A N 1
ATOM 769 C CA . ARG A 1 98 ? -10.213 12.702 12.095 1.00 83.19 98 ARG A CA 1
ATOM 770 C C . ARG A 1 98 ? -9.882 12.080 13.447 1.00 83.19 98 ARG A C 1
ATOM 772 O O . ARG A 1 98 ? -10.764 12.005 14.290 1.00 83.19 98 ARG A O 1
ATOM 779 N N . ALA A 1 99 ? -8.638 11.678 13.670 1.00 83.75 99 ALA A N 1
ATOM 780 C CA . ALA A 1 99 ? -8.179 11.017 14.887 1.00 83.75 99 ALA A CA 1
ATOM 781 C C . ALA A 1 99 ? -7.463 11.976 15.858 1.00 83.75 99 ALA A C 1
ATOM 783 O O . ALA A 1 99 ? -6.799 11.535 16.793 1.00 83.75 99 ALA A O 1
ATOM 784 N N . THR A 1 100 ? -7.591 13.297 15.671 1.00 83.12 100 THR A N 1
ATOM 785 C CA . THR A 1 100 ? -7.101 14.256 16.672 1.00 83.12 100 THR A CA 1
ATOM 786 C C . THR A 1 100 ? -7.979 14.246 17.921 1.00 83.12 100 THR A C 1
ATOM 788 O O . THR A 1 100 ? -9.192 14.053 17.845 1.00 83.12 100 THR A O 1
ATOM 791 N N . ALA A 1 101 ? -7.392 14.557 19.080 1.00 75.62 101 ALA A N 1
ATOM 792 C CA . ALA A 1 101 ? -8.148 14.721 20.324 1.00 75.62 101 ALA A CA 1
ATOM 793 C C . ALA A 1 101 ? -9.274 15.767 20.193 1.00 75.62 101 ALA A C 1
ATOM 795 O O . ALA A 1 101 ? -10.338 15.619 20.791 1.00 75.62 101 ALA A O 1
ATOM 796 N N . LEU A 1 102 ? -9.058 16.810 19.382 1.00 80.62 102 LEU A N 1
ATOM 797 C CA . LEU A 1 102 ? -10.070 17.826 19.101 1.00 80.62 102 LEU A CA 1
ATOM 798 C C . LEU A 1 102 ? -11.209 17.277 18.232 1.00 80.62 102 LEU A C 1
ATOM 800 O O . LEU A 1 102 ? -12.367 17.521 18.554 1.00 80.62 102 LEU A O 1
ATOM 804 N N . ALA A 1 103 ? -10.896 16.523 17.174 1.00 79.88 103 ALA A N 1
ATOM 805 C CA . ALA A 1 103 ? -11.901 15.875 16.334 1.00 79.88 103 ALA A CA 1
ATOM 806 C C . ALA A 1 103 ? -12.727 14.860 17.136 1.00 79.88 103 ALA A C 1
ATOM 808 O O . ALA A 1 103 ? -13.951 14.858 17.032 1.00 79.88 103 ALA A O 1
ATOM 809 N N . LEU A 1 104 ? -12.082 14.079 18.008 1.00 77.75 104 LEU A N 1
ATOM 810 C CA . LEU A 1 104 ? -12.770 13.163 18.914 1.00 77.75 104 LEU A CA 1
ATOM 811 C C . LEU A 1 104 ? -13.697 13.916 19.874 1.00 77.75 104 LEU A C 1
ATOM 813 O O . LEU A 1 104 ? -14.835 13.502 20.093 1.00 77.75 104 LEU A O 1
ATOM 817 N N . LYS A 1 105 ? -13.236 15.041 20.433 1.00 75.12 105 LYS A N 1
ATOM 818 C CA . LYS A 1 105 ? -14.045 15.880 21.321 1.00 75.12 105 LYS A CA 1
ATOM 819 C C . LYS A 1 105 ? -15.253 16.474 20.593 1.00 75.12 105 LYS A C 1
ATOM 821 O O . LYS A 1 105 ? -16.355 16.364 21.113 1.00 75.12 105 LYS A O 1
ATOM 826 N N . ASP A 1 106 ? -15.067 17.036 19.399 1.00 81.81 106 ASP A N 1
ATOM 827 C CA . ASP A 1 106 ? -16.155 17.573 18.567 1.00 81.81 106 ASP A CA 1
ATOM 828 C C . ASP A 1 106 ? -17.157 16.472 18.179 1.00 81.81 106 ASP A C 1
ATOM 830 O O . ASP A 1 106 ? -18.363 16.653 18.320 1.00 81.81 106 ASP A O 1
ATOM 834 N N . GLN A 1 107 ? -16.687 15.281 17.788 1.00 76.62 107 GLN A N 1
ATOM 835 C CA . GLN A 1 107 ? -17.563 14.129 17.540 1.00 76.62 107 GLN A CA 1
ATOM 836 C C . GLN A 1 107 ? -18.341 13.718 18.795 1.00 76.62 107 GLN A C 1
ATOM 838 O O . GLN A 1 107 ? -19.549 13.510 18.723 1.00 76.62 107 GLN A O 1
ATOM 843 N N . THR A 1 108 ? -17.680 13.651 19.951 1.00 73.94 108 THR A N 1
ATOM 844 C CA . THR A 1 108 ? -18.322 13.319 21.232 1.00 73.94 108 THR A CA 1
ATOM 845 C C . THR A 1 108 ? -19.349 14.380 21.634 1.00 73.94 108 THR A C 1
ATOM 847 O O . THR A 1 108 ? -20.416 14.048 22.145 1.00 73.94 108 THR A O 1
ATOM 850 N N . GLU A 1 109 ? -19.0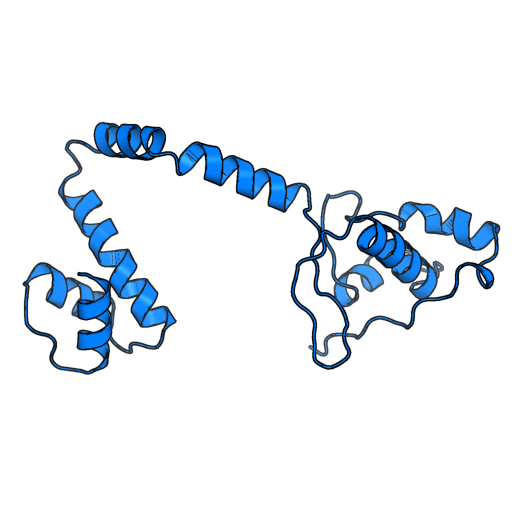62 15.661 21.385 1.00 79.94 109 GLU A N 1
ATOM 851 C CA . GLU A 1 109 ? -19.979 16.773 21.641 1.00 79.94 109 GLU A CA 1
ATOM 852 C C . GLU A 1 109 ? -21.182 16.757 20.696 1.00 79.94 109 GLU A C 1
ATOM 854 O O . GLU A 1 109 ? -22.302 16.948 21.161 1.00 79.94 109 GLU A O 1
ATOM 859 N N . ARG A 1 110 ? -20.997 16.456 19.406 1.00 78.81 110 ARG A N 1
ATOM 860 C CA . ARG A 1 110 ? -22.105 16.270 18.448 1.00 78.81 110 ARG A CA 1
ATOM 861 C C . ARG A 1 110 ? -22.986 15.077 18.797 1.00 78.81 110 ARG A C 1
ATOM 863 O O . ARG A 1 110 ? -24.187 15.116 18.561 1.00 78.81 110 ARG A O 1
ATOM 870 N N . LEU A 1 111 ? -22.389 14.034 19.366 1.00 74.06 111 LEU A N 1
ATOM 871 C CA . LEU A 1 111 ? -23.084 12.844 19.847 1.00 74.06 111 LEU A CA 1
ATOM 872 C C . LEU A 1 111 ? -23.598 13.006 21.290 1.00 74.06 111 LEU A C 1
ATOM 874 O O . LEU A 1 111 ? -24.143 12.055 21.856 1.00 74.06 111 LEU A O 1
ATOM 878 N N . ARG A 1 112 ? -23.487 14.193 21.914 1.00 65.31 112 ARG A N 1
ATOM 879 C CA . ARG A 1 112 ? -24.130 14.439 23.216 1.00 65.31 112 ARG A CA 1
ATOM 880 C C . ARG A 1 112 ? -25.640 14.292 23.070 1.00 65.31 112 ARG A C 1
ATOM 882 O O . ARG A 1 112 ? -26.290 15.073 22.388 1.00 65.31 112 ARG A O 1
ATOM 889 N N . GLY A 1 113 ? -26.188 13.298 23.762 1.00 64.62 113 GLY A N 1
ATOM 890 C CA . GLY A 1 113 ? -27.603 12.921 23.698 1.00 64.62 113 GLY A CA 1
ATOM 891 C C . GLY A 1 113 ? -27.834 11.555 23.047 1.00 64.62 113 GLY A C 1
ATOM 892 O O . GLY A 1 113 ? -28.821 10.902 23.365 1.00 64.62 113 GLY A O 1
ATOM 893 N N . ALA A 1 114 ? -26.877 11.057 22.261 1.00 62.44 114 ALA A N 1
ATOM 894 C CA . ALA A 1 114 ? -26.882 9.726 21.650 1.00 62.44 114 ALA A CA 1
ATOM 895 C C . ALA A 1 114 ? -26.417 8.618 22.622 1.00 62.44 114 ALA A C 1
ATOM 897 O O . ALA A 1 114 ? -25.769 7.655 22.225 1.00 62.44 114 ALA A O 1
ATOM 898 N N . GLY A 1 115 ? -26.687 8.760 23.927 1.00 60.22 115 GLY A N 1
ATOM 899 C CA . GLY A 1 115 ? -26.031 7.985 24.993 1.00 60.22 115 GLY A CA 1
ATOM 900 C C . GLY A 1 115 ? -26.074 6.456 24.833 1.00 60.22 115 GLY A C 1
ATOM 901 O O . GLY A 1 115 ? -25.144 5.785 25.272 1.00 60.22 115 GLY A O 1
ATOM 902 N N . ALA A 1 116 ? -27.103 5.915 24.173 1.00 61.69 116 ALA A N 1
ATOM 903 C CA . ALA A 1 116 ? -27.228 4.485 23.873 1.00 61.69 116 ALA A CA 1
ATOM 904 C C . ALA A 1 116 ? -26.411 4.022 22.646 1.00 61.69 116 ALA A C 1
ATOM 906 O O . ALA A 1 116 ? -26.052 2.855 22.550 1.00 61.69 116 ALA A O 1
ATOM 907 N N . GLU A 1 117 ? -26.110 4.914 21.705 1.00 60.75 117 GLU A N 1
ATOM 908 C CA . GLU A 1 117 ? -25.360 4.605 20.478 1.00 60.75 117 GLU A CA 1
ATOM 909 C C . GLU A 1 117 ? -23.848 4.620 20.758 1.00 60.75 117 GLU A C 1
ATOM 911 O O . GLU A 1 117 ? -23.104 3.756 20.298 1.00 60.75 117 GLU A O 1
ATOM 916 N N . LEU A 1 118 ? -23.393 5.541 21.615 1.00 64.12 118 LEU A N 1
ATOM 917 C CA . LEU A 1 118 ? -22.001 5.592 22.077 1.00 64.12 118 LEU A CA 1
ATOM 918 C C . LEU A 1 118 ? -21.623 4.399 22.968 1.00 64.12 118 LEU A C 1
ATOM 920 O O . LEU A 1 118 ? -20.481 3.938 22.930 1.00 64.12 118 LEU A O 1
ATOM 924 N N . SER A 1 119 ? -22.560 3.884 23.773 1.00 64.25 119 SER A N 1
ATOM 925 C CA . SER A 1 119 ? -22.315 2.682 24.575 1.00 64.25 119 SER A CA 1
ATOM 926 C C . SER A 1 119 ? -22.194 1.432 23.705 1.00 64.25 119 SER A C 1
ATOM 928 O O . SER A 1 119 ? -21.364 0.583 24.011 1.00 64.25 119 SER A O 1
ATOM 930 N N . GLN A 1 120 ? -22.939 1.342 22.597 1.00 66.44 120 GLN A N 1
ATOM 931 C CA . GLN A 1 120 ? -22.804 0.242 21.637 1.00 66.44 120 GLN A CA 1
ATOM 932 C C . GLN A 1 120 ? -21.415 0.218 20.994 1.00 66.44 120 GLN A C 1
ATOM 934 O O . GLN A 1 120 ? -20.786 -0.837 20.975 1.00 66.44 120 GLN A O 1
ATOM 939 N N . LEU A 1 121 ? -20.889 1.373 20.576 1.00 69.56 121 LEU A N 1
ATOM 940 C CA . LEU A 1 121 ? -19.546 1.466 19.986 1.00 69.56 121 LEU A CA 1
ATOM 941 C C . LEU A 1 121 ? -18.441 1.000 20.947 1.00 69.56 121 LEU A C 1
ATOM 943 O O . LEU A 1 121 ? -17.497 0.337 20.526 1.00 69.56 121 LEU A O 1
ATOM 947 N N . ARG A 1 122 ? -18.576 1.287 22.250 1.00 74.75 122 ARG A N 1
ATOM 948 C CA . ARG A 1 122 ? -17.638 0.805 23.282 1.00 74.75 122 ARG A CA 1
ATOM 949 C C . ARG A 1 122 ? -17.659 -0.709 23.474 1.00 74.75 122 ARG A C 1
ATOM 951 O O . ARG A 1 122 ? -16.665 -1.261 23.922 1.00 74.75 122 ARG A O 1
ATOM 958 N N . LEU A 1 123 ? -18.784 -1.365 23.200 1.00 83.06 123 LEU A N 1
ATOM 959 C CA . LEU A 1 123 ? -18.904 -2.818 23.320 1.00 83.06 123 LEU A CA 1
ATOM 960 C C . LEU A 1 123 ? -18.482 -3.534 22.037 1.00 83.06 123 LEU A C 1
ATOM 962 O O . LEU A 1 123 ? -18.075 -4.687 22.090 1.00 83.06 123 LEU A O 1
ATOM 966 N N . GLU A 1 124 ? -18.593 -2.882 20.882 1.00 84.44 124 GLU A N 1
ATOM 967 C CA . GLU A 1 124 ? -18.275 -3.503 19.596 1.00 84.44 124 GLU A CA 1
ATOM 968 C C . GLU A 1 124 ? -16.782 -3.755 19.407 1.00 84.44 124 GLU A C 1
ATOM 970 O O . GLU A 1 124 ? -16.420 -4.824 18.919 1.00 84.44 124 GLU A O 1
ATOM 975 N N . GLU A 1 125 ? -15.923 -2.829 19.828 1.00 87.06 125 GLU A N 1
ATOM 976 C CA . GLU A 1 125 ? -14.466 -2.962 19.718 1.00 87.06 125 GLU A CA 1
ATOM 977 C C . GLU A 1 125 ? -13.922 -4.216 20.431 1.00 87.06 125 GLU A C 1
ATOM 979 O O . GLU A 1 125 ? -13.352 -5.058 19.735 1.00 87.06 125 GLU A O 1
ATOM 984 N N . PRO A 1 126 ? -14.199 -4.465 21.728 1.00 89.38 126 PRO A N 1
ATOM 985 C CA . PRO A 1 126 ? -13.664 -5.638 22.417 1.00 89.38 126 PRO A CA 1
ATOM 986 C C . PRO A 1 126 ? -14.258 -6.956 21.919 1.00 89.38 126 PRO A C 1
ATOM 988 O O . PRO A 1 126 ? -13.608 -8.000 21.965 1.00 89.38 126 PRO A O 1
ATOM 991 N N . ILE A 1 127 ? -15.500 -6.941 21.425 1.00 91.44 127 ILE A N 1
ATOM 992 C CA . ILE A 1 127 ? -16.118 -8.128 20.826 1.00 91.44 127 ILE A CA 1
ATOM 993 C C . ILE A 1 127 ? -15.450 -8.449 19.488 1.00 91.44 127 ILE A C 1
ATOM 995 O O . ILE A 1 127 ? -15.098 -9.601 19.239 1.00 91.44 127 ILE A O 1
ATOM 999 N N . THR A 1 128 ? -15.289 -7.445 18.624 1.00 90.75 128 THR A N 1
ATOM 1000 C CA . THR A 1 128 ? -14.741 -7.638 17.276 1.00 90.75 128 THR A CA 1
ATOM 1001 C C . THR A 1 128 ? -13.252 -7.956 17.302 1.00 90.75 128 THR A C 1
ATOM 1003 O O . THR A 1 128 ? -12.839 -8.855 16.572 1.00 90.75 128 THR A O 1
ATOM 1006 N N . SER A 1 129 ? -12.461 -7.310 18.164 1.00 89.81 129 SER A N 1
ATOM 1007 C CA . SER A 1 129 ? -11.037 -7.627 18.343 1.00 89.81 129 SER A CA 1
ATOM 1008 C C . SER A 1 129 ? -10.841 -9.068 18.816 1.00 89.81 129 SER A C 1
ATOM 1010 O O . SER A 1 129 ? -10.130 -9.835 18.174 1.00 89.81 129 SER A O 1
ATOM 1012 N N . SER A 1 130 ? -11.582 -9.496 19.839 1.00 92.31 130 SER A N 1
ATOM 1013 C CA . SER A 1 130 ? -11.492 -10.868 20.355 1.00 92.31 130 SER A CA 1
ATOM 1014 C C . SER A 1 130 ? -11.943 -11.915 19.338 1.00 92.31 130 SER A C 1
ATOM 1016 O O . SER A 1 130 ? -11.347 -12.982 19.240 1.00 92.31 130 SER A O 1
ATOM 1018 N N . GLN A 1 131 ? -12.993 -11.639 18.557 1.00 93.31 131 GLN A N 1
ATOM 1019 C CA . GLN A 1 131 ? -13.445 -12.545 17.494 1.00 93.31 131 GLN A CA 1
ATOM 1020 C C . GLN A 1 131 ? -12.420 -12.646 16.357 1.00 93.31 131 GLN A C 1
ATOM 1022 O O . GLN A 1 131 ? -12.214 -13.735 15.823 1.00 93.31 131 GLN A O 1
ATOM 1027 N N . LEU A 1 132 ? -11.755 -11.538 16.006 1.00 91.62 132 LEU A N 1
ATOM 1028 C CA . LEU A 1 132 ? -10.631 -11.538 15.062 1.00 91.62 132 LEU A CA 1
ATOM 1029 C C . LEU A 1 132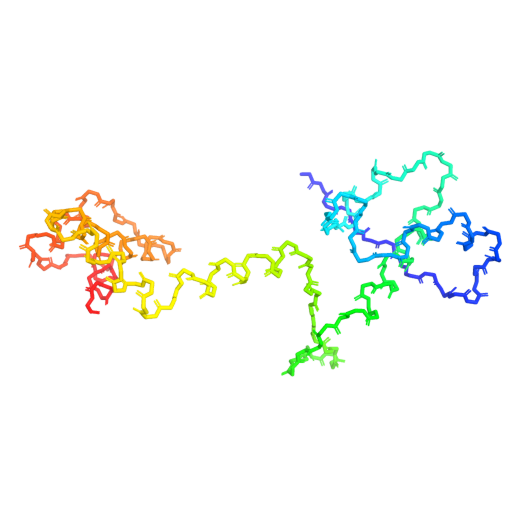 ? -9.447 -12.361 15.590 1.00 91.62 132 LEU A C 1
ATOM 1031 O O . LEU A 1 132 ? -8.774 -13.026 14.806 1.00 91.62 132 LEU A O 1
ATOM 1035 N N . GLU A 1 133 ? -9.232 -12.356 16.905 1.00 90.94 133 GLU A N 1
ATOM 1036 C CA . GLU A 1 133 ? -8.229 -13.167 17.608 1.00 90.94 133 GLU A CA 1
ATOM 1037 C C . GLU A 1 133 ? -8.654 -14.634 17.816 1.00 90.94 133 GLU A C 1
ATOM 1039 O O . GLU A 1 133 ? -7.848 -15.449 18.262 1.00 90.94 133 GLU A O 1
ATOM 1044 N N . GLY A 1 134 ? -9.888 -14.998 17.446 1.00 91.12 134 GLY A N 1
ATOM 1045 C CA . GLY A 1 134 ? -10.376 -16.380 17.432 1.00 91.12 134 G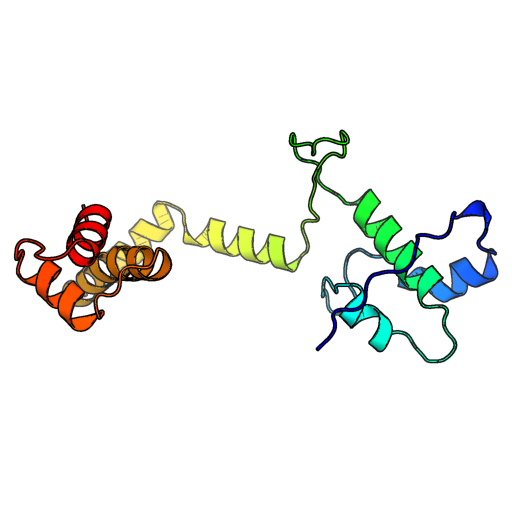LY A CA 1
ATOM 1046 C C . GLY A 1 134 ? -11.432 -16.730 18.482 1.00 91.12 134 GLY A C 1
ATOM 1047 O O . GLY A 1 134 ? -11.838 -17.890 18.540 1.00 91.12 134 GLY A O 1
ATOM 1048 N N . ALA A 1 135 ? -11.919 -15.769 19.273 1.00 92.12 135 ALA A N 1
ATOM 1049 C CA . ALA A 1 135 ? -12.961 -16.016 20.266 1.00 92.12 135 ALA A CA 1
ATOM 1050 C C . ALA A 1 135 ? -14.267 -16.478 19.598 1.00 92.12 135 ALA A C 1
ATOM 1052 O O . ALA A 1 135 ? -14.919 -15.728 18.864 1.00 92.12 135 ALA A O 1
ATOM 1053 N N . ASN A 1 136 ? -14.711 -17.696 19.907 1.00 93.00 136 ASN A N 1
ATOM 1054 C CA . ASN A 1 136 ? -15.905 -18.295 19.304 1.00 93.00 136 ASN A CA 1
ATOM 1055 C C . ASN A 1 136 ? -17.202 -17.965 20.072 1.00 93.00 136 ASN A C 1
ATOM 1057 O O . ASN A 1 136 ? -18.077 -18.809 20.280 1.00 93.00 136 ASN A O 1
ATOM 1061 N N . THR A 1 137 ? -17.348 -16.715 20.512 1.00 90.44 137 THR A N 1
ATOM 1062 C CA . THR A 1 137 ? -18.575 -16.230 21.158 1.00 90.44 137 THR A CA 1
ATOM 1063 C C . THR A 1 137 ? -19.354 -15.355 20.188 1.00 90.44 137 THR A C 1
ATOM 1065 O O . THR A 1 137 ? -18.823 -14.395 19.637 1.00 90.44 137 THR A O 1
ATOM 1068 N N . THR A 1 138 ? -20.643 -15.645 19.988 1.00 92.19 138 THR A N 1
ATOM 1069 C CA . THR A 1 138 ? -21.496 -14.803 19.131 1.00 92.19 138 THR A CA 1
ATOM 1070 C C . THR A 1 138 ? -21.602 -13.380 19.681 1.00 92.19 138 THR A C 1
ATOM 1072 O O . THR A 1 138 ? -21.698 -13.176 20.893 1.00 92.19 138 THR A O 1
ATOM 1075 N N . THR A 1 139 ? -21.690 -12.389 18.793 1.00 90.31 139 THR A N 1
ATOM 1076 C CA . THR A 1 139 ? -21.829 -10.971 19.168 1.00 90.31 139 THR A CA 1
ATOM 1077 C C . THR A 1 139 ? -23.018 -10.733 20.102 1.00 90.31 139 THR A C 1
ATOM 1079 O O . THR A 1 139 ? -22.933 -9.907 21.003 1.00 90.31 139 THR A O 1
ATOM 1082 N N . LEU A 1 140 ? -24.111 -11.490 19.946 1.00 92.19 140 LEU A N 1
ATOM 1083 C CA . LEU A 1 140 ? -25.299 -11.384 20.797 1.00 92.19 140 LEU A CA 1
ATOM 1084 C C . LEU A 1 140 ? -25.042 -11.864 22.235 1.00 92.19 140 LEU A C 1
ATOM 1086 O O . LEU A 1 140 ? -25.476 -11.213 23.186 1.00 92.19 140 LEU A O 1
ATOM 1090 N N . VAL A 1 141 ? -24.319 -12.976 22.409 1.00 92.81 141 VAL A N 1
ATOM 1091 C CA . VAL A 1 141 ? -23.947 -13.495 23.738 1.00 92.81 141 VAL A CA 1
ATOM 1092 C C . VAL A 1 141 ? -22.923 -12.583 24.405 1.00 92.81 141 VAL A C 1
ATOM 1094 O O . VAL A 1 141 ? -23.094 -12.236 25.574 1.00 92.81 141 VAL A O 1
ATOM 1097 N N . ALA A 1 142 ? -21.913 -12.152 23.650 1.00 91.94 142 ALA A N 1
ATOM 1098 C CA . ALA A 1 142 ? -20.870 -11.252 24.119 1.00 91.94 142 ALA A CA 1
ATOM 1099 C C . ALA A 1 142 ? -21.439 -9.894 24.558 1.00 91.94 142 ALA A C 1
ATOM 1101 O O . ALA A 1 142 ? -21.184 -9.439 25.670 1.00 91.94 142 ALA A O 1
ATOM 1102 N N . ARG A 1 143 ? -22.308 -9.293 23.735 1.00 91.56 143 ARG A N 1
ATOM 1103 C CA . ARG A 1 143 ? -22.996 -8.038 24.057 1.00 91.56 143 ARG A CA 1
ATOM 1104 C C . ARG A 1 143 ? -23.839 -8.177 25.317 1.00 91.56 143 ARG A C 1
ATOM 1106 O O . ARG A 1 143 ? -23.675 -7.391 26.241 1.00 91.56 143 ARG A O 1
ATOM 1113 N N . LYS A 1 144 ? -24.671 -9.221 25.404 1.00 92.19 144 LYS A N 1
ATOM 1114 C CA . LYS A 1 144 ? -25.492 -9.470 26.595 1.00 92.19 144 LYS A CA 1
ATOM 1115 C C . LYS A 1 144 ? -24.632 -9.649 27.847 1.00 92.19 144 LYS A C 1
ATOM 1117 O O . LYS A 1 144 ? -25.008 -9.172 28.914 1.00 92.19 144 LYS A O 1
ATOM 1122 N N . MET A 1 145 ? -23.500 -10.344 27.743 1.00 93.69 145 MET A N 1
ATOM 1123 C CA . MET A 1 145 ? -22.566 -10.519 28.856 1.00 93.69 145 MET A CA 1
ATOM 1124 C C . MET A 1 145 ? -22.033 -9.169 29.351 1.00 93.69 145 MET A C 1
ATOM 1126 O O . MET A 1 145 ? -22.147 -8.894 30.544 1.00 93.69 145 MET A O 1
ATOM 1130 N N . LEU A 1 146 ? -21.537 -8.321 28.445 1.00 91.06 146 LEU A N 1
ATOM 1131 C CA . LEU A 1 146 ? -20.970 -7.016 28.792 1.00 91.06 146 LEU A CA 1
ATOM 1132 C C . LEU A 1 146 ? -22.037 -6.030 29.300 1.00 91.06 146 LEU A C 1
ATOM 1134 O O . LEU A 1 146 ? -21.822 -5.367 30.309 1.00 91.06 146 LEU A O 1
ATOM 1138 N N . GLU A 1 147 ? -23.215 -5.979 28.668 1.00 89.44 147 GLU A N 1
ATOM 1139 C CA . GLU A 1 147 ? -24.334 -5.117 29.088 1.00 89.44 147 GLU A CA 1
ATOM 1140 C C . GLU A 1 147 ? -24.884 -5.491 30.469 1.00 89.44 147 GLU A C 1
ATOM 1142 O O . GLU A 1 147 ? -25.273 -4.617 31.240 1.00 89.44 147 GLU A O 1
ATOM 1147 N N . THR A 1 148 ? -24.936 -6.788 30.791 1.00 90.00 148 THR A N 1
ATOM 1148 C CA . THR A 1 148 ? -25.465 -7.259 32.084 1.00 90.00 148 THR A CA 1
ATOM 1149 C C . THR A 1 148 ? -24.410 -7.311 33.185 1.00 90.00 148 THR A C 1
ATOM 1151 O O . THR A 1 148 ? -24.759 -7.573 34.335 1.00 90.00 148 THR A O 1
ATOM 1154 N N . GLY A 1 149 ? -23.128 -7.110 32.856 1.00 88.69 149 GLY A N 1
ATOM 1155 C CA . GLY A 1 149 ? -22.016 -7.295 33.793 1.00 88.69 149 GLY A CA 1
ATOM 1156 C C . GLY A 1 149 ? -21.879 -8.737 34.295 1.00 88.69 149 GLY A C 1
ATOM 1157 O O . GLY A 1 149 ? -21.303 -8.979 35.356 1.00 88.69 149 GLY A O 1
ATOM 1158 N N . ARG A 1 150 ? -22.446 -9.710 33.570 1.00 93.94 150 ARG A N 1
ATOM 1159 C CA . ARG A 1 150 ? -22.358 -11.129 33.924 1.00 93.94 150 ARG A CA 1
ATOM 1160 C C . ARG A 1 150 ? -20.903 -11.589 33.816 1.00 93.94 150 ARG A C 1
ATOM 1162 O O . ARG A 1 150 ? -20.261 -11.347 32.801 1.00 93.94 150 ARG A O 1
ATOM 1169 N N . SER A 1 151 ? -20.433 -12.367 34.791 1.00 93.44 151 SER A N 1
ATOM 1170 C CA . SER A 1 151 ? -19.112 -13.000 34.715 1.00 93.44 151 SER A CA 1
ATOM 1171 C C . SER A 1 151 ? -18.971 -13.925 33.490 1.00 93.44 151 SER A C 1
ATOM 1173 O O . SER A 1 151 ? -19.907 -14.689 33.198 1.00 93.44 151 SER A O 1
ATOM 1175 N N . PRO A 1 152 ? -17.821 -13.897 32.794 1.00 94.69 152 PRO A N 1
ATOM 1176 C CA . PRO A 1 152 ? -17.522 -14.819 31.700 1.00 94.69 152 PRO A CA 1
ATOM 1177 C C . PRO A 1 152 ? -17.521 -16.277 32.184 1.00 94.69 152 PRO A C 1
ATOM 1179 O O . PRO A 1 152 ? -17.214 -16.564 33.341 1.00 94.69 152 PRO A O 1
ATOM 1182 N N . ARG A 1 153 ? -17.938 -17.196 31.312 1.00 94.38 153 ARG A N 1
ATOM 1183 C CA . ARG A 1 153 ? -18.092 -18.636 31.602 1.00 94.38 153 ARG A CA 1
ATOM 1184 C C . ARG A 1 153 ? -17.167 -19.524 30.779 1.00 94.38 153 ARG A C 1
ATOM 1186 O O . ARG A 1 153 ? -16.969 -20.678 31.143 1.00 94.38 153 ARG A O 1
ATOM 1193 N N . THR A 1 154 ? -16.666 -19.015 29.662 1.00 94.81 154 THR A N 1
ATOM 1194 C CA . THR A 1 154 ? -15.786 -19.728 28.734 1.00 94.81 154 THR A CA 1
ATOM 1195 C C . THR A 1 154 ? -14.506 -18.934 28.532 1.00 94.81 154 THR A C 1
ATOM 1197 O O . THR A 1 154 ? -14.469 -17.735 28.804 1.00 94.81 154 THR A O 1
ATOM 1200 N N . GLU A 1 155 ? -13.464 -19.596 28.039 1.00 92.38 155 GLU A N 1
ATOM 1201 C CA . GLU A 1 155 ? -12.206 -18.946 27.660 1.00 92.38 155 GLU A CA 1
ATOM 1202 C C . GLU A 1 155 ? -12.440 -17.812 26.646 1.00 92.38 155 GLU A C 1
ATOM 1204 O O . GLU A 1 155 ? -11.975 -16.697 26.858 1.00 92.38 155 GLU A O 1
ATOM 1209 N N . ASP A 1 156 ? -13.289 -18.042 25.640 1.00 94.56 156 ASP A N 1
ATOM 1210 C CA . ASP A 1 156 ? -13.684 -17.023 24.657 1.00 94.56 156 ASP A CA 1
ATOM 1211 C C . ASP A 1 156 ? -14.383 -15.806 25.294 1.00 94.56 156 ASP A C 1
ATOM 1213 O O . ASP A 1 156 ? -14.140 -14.658 24.922 1.00 94.56 156 ASP A O 1
ATOM 1217 N N . GLU A 1 157 ? -15.268 -16.037 26.270 1.00 94.81 157 GLU A N 1
ATOM 1218 C CA . GLU A 1 157 ? -15.927 -14.959 27.013 1.00 94.81 157 GLU A CA 1
ATOM 1219 C C . GLU A 1 157 ? -14.926 -14.198 27.895 1.00 94.81 157 GLU A C 1
ATOM 1221 O O . GLU A 1 157 ? -15.049 -12.983 28.059 1.00 94.81 157 GLU A O 1
ATOM 1226 N N . HIS A 1 158 ? -13.925 -14.893 28.445 1.00 93.25 158 HIS A N 1
ATOM 1227 C CA . HIS A 1 158 ? -12.835 -14.277 29.196 1.00 93.25 158 HIS A CA 1
ATOM 1228 C C . HIS A 1 158 ? -11.952 -13.397 28.307 1.00 93.25 158 HIS A C 1
ATOM 1230 O O . HIS A 1 158 ? -11.602 -12.301 28.740 1.00 93.25 158 HIS A O 1
ATOM 1236 N N . MET A 1 159 ? -11.648 -13.824 27.076 1.00 92.12 159 MET A N 1
ATOM 1237 C CA . MET A 1 159 ? -10.929 -13.002 26.093 1.00 92.12 159 MET A CA 1
ATOM 1238 C C . MET A 1 159 ? -11.684 -11.696 25.813 1.00 92.12 159 MET A C 1
ATOM 1240 O O . MET A 1 159 ? -11.123 -10.611 25.947 1.00 92.12 159 MET A O 1
ATOM 1244 N N . ILE A 1 160 ? -12.990 -11.791 25.544 1.00 92.81 160 ILE A N 1
ATOM 1245 C CA . ILE A 1 160 ? -13.843 -10.621 25.285 1.00 92.81 160 ILE A CA 1
ATOM 1246 C C . ILE A 1 160 ? -13.918 -9.686 26.489 1.00 92.81 160 ILE A C 1
ATOM 1248 O O . ILE A 1 160 ? -13.791 -8.472 26.341 1.00 92.81 160 ILE A O 1
ATOM 1252 N N . ALA A 1 161 ? -14.140 -10.231 27.685 1.00 91.44 161 ALA A N 1
ATOM 1253 C CA . ALA A 1 161 ? -14.204 -9.426 28.899 1.00 91.44 161 ALA A CA 1
ATOM 1254 C C . ALA A 1 161 ? -12.858 -8.754 29.217 1.00 91.44 161 ALA A C 1
ATOM 1256 O O . ALA A 1 161 ? -12.854 -7.633 29.718 1.00 91.44 161 ALA A O 1
ATOM 1257 N N . GLY A 1 162 ? -11.737 -9.416 28.907 1.00 89.19 162 GLY A N 1
ATOM 1258 C CA . GLY A 1 162 ? -10.392 -8.863 29.061 1.00 89.19 162 GLY A CA 1
ATOM 1259 C C . GLY A 1 162 ? -10.126 -7.675 28.139 1.00 89.19 162 GLY A C 1
ATOM 1260 O O . GLY A 1 162 ? -9.530 -6.699 28.580 1.00 89.19 162 GLY A O 1
ATOM 1261 N N . ASN A 1 163 ? -10.632 -7.722 26.905 1.00 86.88 163 ASN A N 1
ATOM 1262 C CA . ASN A 1 163 ? -10.486 -6.631 25.939 1.00 86.88 163 ASN A CA 1
ATOM 1263 C C . ASN A 1 163 ? -11.439 -5.450 26.207 1.00 86.88 163 ASN A C 1
ATOM 1265 O O . ASN A 1 163 ? -11.200 -4.349 25.726 1.00 86.88 163 ASN A O 1
ATOM 1269 N N . ALA A 1 164 ? -12.516 -5.650 26.975 1.00 83.88 164 ALA A N 1
ATOM 1270 C CA . ALA A 1 164 ? -13.518 -4.617 27.269 1.00 83.88 164 ALA A CA 1
ATOM 1271 C C . ALA A 1 164 ? -13.180 -3.701 28.468 1.00 83.88 164 ALA A C 1
ATOM 1273 O O . ALA A 1 164 ? -13.993 -2.828 28.802 1.00 83.88 164 ALA A O 1
ATOM 1274 N N . GLY A 1 165 ? -12.052 -3.948 29.146 1.00 66.31 165 GLY A N 1
ATOM 1275 C CA . GLY A 1 165 ? -11.635 -3.313 30.404 1.00 66.31 165 GLY A CA 1
ATOM 1276 C C . GLY A 1 165 ? -10.697 -2.125 30.250 1.00 66.31 165 GLY A C 1
ATOM 1277 O O . GLY A 1 165 ? -9.842 -2.149 29.343 1.00 66.31 165 GLY A O 1
#